Protein AF-A0A4R6Y019-F1 (afdb_monomer)

Sequence (175 aa):
MAVILNNMNISPNSIPMYFALSALFLFLAAVIQRLNQFYSLPQHKTFKHVAIDGLRGFLALGVFFHHSLINYNYIATGVWTTPNSRFYTMLGQLSVGLFFAITAFLFWSKVLDSRDGINWKTLYVSRVRRIMPMYLVSVVIVIVFTLVLAYSENVALFSTVESFVGMCQGNHPKK

Organism: NCBI:txid1527608

Solvent-accessible surface area (backbone atoms only — not comparable to full-atom values): 10160 Å² total; per-residue (Å²): 117,74,70,68,52,66,80,44,92,64,57,94,80,43,69,66,57,56,55,52,52,52,50,49,53,52,48,51,51,53,50,51,45,71,74,35,62,85,75,62,57,82,75,89,62,90,67,92,51,59,70,58,58,52,49,45,55,56,28,49,48,36,37,49,53,33,52,50,51,29,50,50,45,22,74,74,70,69,48,93,52,80,60,92,47,68,65,50,46,49,40,23,55,51,20,52,51,50,41,51,53,52,54,50,49,58,53,50,54,54,55,72,70,37,83,89,59,78,66,60,66,64,57,52,52,57,49,49,69,63,48,48,61,57,49,52,52,52,52,50,51,53,52,52,52,52,50,54,52,22,61,75,68,76,45,57,64,66,59,55,49,50,51,51,50,32,52,75,68,64,52,72,80,81,125

Secondary structure (DSSP, 8-state):
-TTTTTTTT--TT-HHHHHHHHHHHHHHHHHHHHH-GGGGS---S--TTHHHHHHHHHHHHHHHHHHHHHHHHHHHHS-----S-HHHHHHHHHHHHHHHHHHHHHHHHHHHH-TT---HHHHHHHHHHHHHHHHHHHHHHHHHHHHHHHHHTT--HHHHHHHHHHHHTT-----

pLDDT: mean 76.65, std 13.92, range [38.56, 94.88]

Fo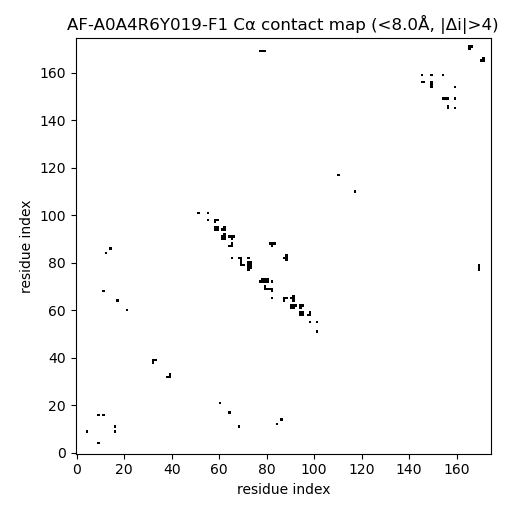ldseek 3Di:
DVVVCVVPVDDLPDPVVLVVVLVVVVVVVVVCCVVDCVNVPDCPDPPVQPVLVVLLVSLVSLLVSQVVVQVVCCVVPVDRDGDPDPVSVCSNVVSVVVNVVSVVVVVVVVQVVCPPDDPPVVVVVVVCVVVVVVVVVVVVVVVVVLVVVCVVVVHDSVVSVVVVVCSVVSNDPDD

Mean predicted aligned error: 11.95 Å

Structure (mmCIF, N/CA/C/O backbone):
data_AF-A0A4R6Y019-F1
#
_entry.id   AF-A0A4R6Y019-F1
#
loop_
_atom_site.group_PDB
_atom_site.id
_atom_site.type_symbol
_atom_site.label_atom_id
_atom_site.label_alt_id
_atom_site.label_comp_id
_atom_site.label_asym_id
_atom_site.label_entity_id
_atom_site.label_seq_id
_atom_site.pdbx_PDB_ins_code
_atom_site.Cartn_x
_atom_site.Cartn_y
_atom_site.Cartn_z
_atom_site.occupancy
_atom_site.B_iso_or_equiv
_atom_site.auth_seq_id
_atom_site.auth_comp_id
_atom_site.auth_asym_id
_atom_site.auth_atom_id
_atom_site.pdbx_PDB_model_num
ATOM 1 N N . MET A 1 1 ? 9.246 1.574 -24.810 1.00 42.94 1 MET A N 1
ATOM 2 C CA . MET A 1 1 ? 9.266 2.117 -23.429 1.00 42.94 1 MET A CA 1
ATOM 3 C C . MET A 1 1 ? 10.655 2.058 -22.779 1.00 42.94 1 MET A C 1
ATOM 5 O O . MET A 1 1 ? 11.007 3.006 -22.096 1.00 42.94 1 MET A O 1
ATOM 9 N N . ALA A 1 2 ? 11.476 1.030 -23.040 1.00 38.56 2 ALA A N 1
ATOM 10 C CA . ALA A 1 2 ? 12.865 0.952 -22.553 1.00 38.56 2 ALA A CA 1
ATOM 11 C C . ALA A 1 2 ? 13.808 2.041 -23.120 1.00 38.56 2 ALA A C 1
ATOM 13 O O . ALA A 1 2 ? 14.692 2.515 -22.420 1.00 38.56 2 ALA A O 1
ATOM 14 N N . VAL A 1 3 ? 13.583 2.497 -24.359 1.00 41.09 3 VAL A N 1
ATOM 15 C CA . VAL A 1 3 ? 14.431 3.512 -25.022 1.00 41.09 3 VAL A CA 1
ATOM 16 C C . VAL A 1 3 ? 14.272 4.915 -24.414 1.00 41.09 3 VAL A C 1
ATOM 18 O O . VAL A 1 3 ? 15.239 5.664 -24.338 1.00 41.09 3 VAL A O 1
ATOM 21 N N . ILE A 1 4 ? 13.085 5.262 -23.900 1.00 43.84 4 ILE A N 1
ATOM 22 C CA . ILE A 1 4 ? 12.834 6.579 -23.279 1.00 43.84 4 ILE A CA 1
ATOM 23 C C . ILE A 1 4 ? 13.545 6.694 -21.918 1.00 43.84 4 ILE A C 1
ATOM 25 O O . ILE A 1 4 ? 13.978 7.778 -21.537 1.00 43.84 4 ILE A O 1
ATOM 29 N N . LEU A 1 5 ? 13.735 5.570 -21.217 1.00 48.62 5 LEU A N 1
ATOM 30 C CA . LEU A 1 5 ? 14.465 5.516 -19.947 1.00 48.62 5 LEU A CA 1
ATOM 31 C C . LEU A 1 5 ? 15.985 5.638 -20.113 1.00 48.62 5 LEU A C 1
ATOM 33 O O . LEU A 1 5 ? 16.665 5.895 -19.132 1.00 48.62 5 LEU A O 1
ATOM 37 N N . ASN A 1 6 ? 16.521 5.463 -21.325 1.00 48.12 6 ASN A N 1
ATOM 38 C CA . ASN A 1 6 ? 17.967 5.460 -21.556 1.00 48.12 6 ASN A CA 1
ATOM 39 C C . ASN A 1 6 ? 18.534 6.868 -21.832 1.00 48.12 6 ASN A C 1
ATOM 41 O O . ASN A 1 6 ? 19.707 7.117 -21.583 1.00 48.12 6 ASN A O 1
ATOM 45 N N . ASN A 1 7 ? 17.700 7.807 -22.302 1.00 44.50 7 ASN A N 1
ATOM 46 C CA . ASN A 1 7 ? 18.112 9.195 -22.576 1.00 44.50 7 ASN A CA 1
ATOM 47 C C . ASN A 1 7 ? 18.013 10.125 -21.356 1.00 44.50 7 ASN A C 1
ATOM 49 O O . ASN A 1 7 ? 18.550 11.229 -21.373 1.00 44.50 7 ASN A O 1
ATOM 53 N N . MET A 1 8 ? 17.349 9.686 -20.288 1.00 47.16 8 MET A N 1
ATOM 54 C CA . MET A 1 8 ? 17.395 10.333 -18.981 1.00 47.16 8 MET A CA 1
ATOM 55 C C . MET A 1 8 ? 18.189 9.389 -18.090 1.00 47.16 8 MET A C 1
ATOM 57 O O . MET A 1 8 ? 17.732 8.279 -17.873 1.00 47.16 8 MET A O 1
ATOM 61 N N . ASN A 1 9 ? 19.360 9.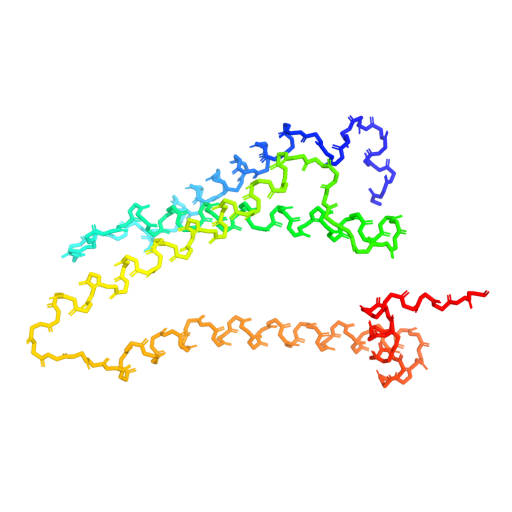788 -17.595 1.00 50.22 9 ASN A N 1
ATOM 62 C CA . ASN A 1 9 ? 20.256 8.992 -16.740 1.00 50.22 9 ASN A CA 1
ATOM 63 C C . ASN A 1 9 ? 19.642 8.663 -15.350 1.00 50.22 9 ASN A C 1
ATOM 65 O O . ASN A 1 9 ? 20.248 8.884 -14.304 1.00 50.22 9 ASN A O 1
ATOM 69 N N . ILE A 1 10 ? 18.391 8.206 -15.315 1.00 53.12 10 ILE A N 1
ATOM 70 C CA . ILE A 1 10 ? 17.616 7.856 -14.136 1.00 53.12 10 ILE A CA 1
ATOM 71 C C . ILE A 1 10 ? 17.849 6.371 -13.929 1.00 53.12 10 ILE A C 1
ATOM 73 O O . ILE A 1 10 ? 17.110 5.524 -14.429 1.00 53.12 10 ILE A O 1
ATOM 77 N N . SER A 1 11 ? 18.906 6.037 -13.190 1.00 58.22 11 SER A N 1
ATOM 78 C CA . SER A 1 11 ? 19.049 4.662 -12.731 1.00 58.22 11 SER A CA 1
ATOM 79 C C . SER A 1 11 ? 17.794 4.301 -11.905 1.00 58.22 11 SER A C 1
ATOM 81 O O . SER A 1 11 ? 17.395 5.084 -11.039 1.00 58.22 11 SER A O 1
ATOM 83 N N . PRO A 1 12 ? 17.144 3.148 -12.112 1.00 58.38 12 PRO A N 1
ATOM 84 C CA . PRO A 1 12 ? 15.982 2.739 -11.311 1.00 58.38 12 PRO A CA 1
ATOM 85 C C . PRO A 1 12 ? 16.304 2.589 -9.810 1.00 58.38 12 PRO A C 1
ATOM 87 O O . PRO A 1 12 ? 15.411 2.545 -8.969 1.00 58.38 12 PRO A O 1
ATOM 90 N N . ASN A 1 13 ? 17.593 2.583 -9.459 1.00 60.62 13 ASN A N 1
ATOM 91 C CA . ASN A 1 13 ? 18.101 2.570 -8.090 1.00 60.62 13 ASN A CA 1
ATOM 92 C C . ASN A 1 13 ? 18.297 3.975 -7.484 1.00 60.62 13 ASN A C 1
ATOM 94 O O . ASN A 1 13 ? 18.713 4.090 -6.330 1.00 60.62 13 ASN A O 1
ATOM 98 N N . SER A 1 14 ? 18.006 5.045 -8.230 1.00 69.38 14 SER A N 1
ATOM 99 C CA . SER A 1 14 ? 18.176 6.426 -7.770 1.00 69.38 14 SER A CA 1
ATOM 100 C C . SER A 1 14 ? 17.195 6.719 -6.635 1.00 69.38 14 SER A C 1
ATOM 102 O O . SER A 1 14 ? 15.986 6.780 -6.852 1.00 69.38 14 SER A O 1
ATOM 104 N N . ILE A 1 15 ? 17.709 6.955 -5.428 1.00 73.19 15 ILE A N 1
ATOM 105 C CA . ILE A 1 15 ? 16.921 7.352 -4.247 1.00 73.19 15 ILE A CA 1
ATOM 106 C C . ILE A 1 15 ? 15.954 8.533 -4.534 1.00 73.19 15 ILE A C 1
ATOM 108 O O . ILE A 1 15 ? 14.820 8.491 -4.053 1.00 73.19 15 ILE A O 1
ATOM 112 N N . PRO A 1 16 ? 16.303 9.548 -5.359 1.00 80.12 16 PRO A N 1
ATOM 113 C CA . PRO A 1 16 ? 15.378 10.633 -5.708 1.00 80.12 16 PRO A CA 1
ATOM 114 C C . PRO A 1 16 ? 14.086 10.187 -6.408 1.00 80.12 16 PRO A C 1
ATOM 116 O O . PRO A 1 16 ? 13.052 10.831 -6.242 1.00 80.12 16 PRO A O 1
ATOM 119 N N . MET A 1 17 ? 14.110 9.079 -7.158 1.00 78.19 17 MET A N 1
ATOM 120 C CA . MET A 1 17 ? 12.935 8.577 -7.881 1.00 78.19 17 MET A CA 1
ATOM 121 C C . MET A 1 17 ? 11.838 8.120 -6.916 1.00 78.19 17 MET A C 1
ATOM 123 O O . MET A 1 17 ? 10.658 8.378 -7.147 1.00 78.19 17 MET A O 1
ATOM 127 N N . TYR A 1 18 ? 12.227 7.513 -5.794 1.00 80.12 18 TYR A N 1
ATOM 128 C CA . TYR A 1 18 ? 11.303 7.149 -4.725 1.00 80.12 18 TYR A CA 1
ATOM 129 C C . TYR A 1 18 ? 10.601 8.381 -4.136 1.00 80.12 18 TYR A C 1
ATOM 131 O O . TYR A 1 18 ? 9.374 8.402 -4.015 1.00 80.12 18 TYR A O 1
ATOM 139 N N . PHE A 1 19 ? 11.359 9.432 -3.808 1.00 84.75 19 PHE A N 1
ATOM 140 C CA . PHE A 1 19 ? 10.794 10.660 -3.244 1.00 84.75 19 PHE A CA 1
ATOM 141 C C . PHE A 1 19 ? 9.878 11.383 -4.238 1.00 84.75 19 PHE A C 1
ATOM 143 O O . PHE A 1 19 ? 8.802 11.834 -3.860 1.00 84.75 19 PHE A O 1
ATOM 150 N N . ALA A 1 20 ? 10.247 11.422 -5.520 1.00 87.00 20 ALA A N 1
ATOM 151 C CA . ALA A 1 20 ? 9.407 12.005 -6.562 1.00 87.00 20 ALA A CA 1
ATOM 152 C C . ALA A 1 20 ? 8.078 11.245 -6.737 1.00 87.00 20 ALA A C 1
ATOM 154 O O . ALA A 1 20 ? 7.012 11.860 -6.759 1.00 87.00 20 ALA A O 1
ATOM 155 N N . LEU A 1 21 ? 8.117 9.909 -6.815 1.00 86.19 21 LEU A N 1
ATOM 156 C CA . LEU A 1 21 ? 6.911 9.094 -6.997 1.00 86.19 21 LEU A CA 1
ATOM 157 C C . LEU A 1 21 ? 6.008 9.111 -5.761 1.00 86.19 21 LEU A C 1
ATOM 159 O O . LEU A 1 21 ? 4.790 9.210 -5.888 1.00 86.19 21 LEU A O 1
ATOM 163 N N . SER A 1 22 ? 6.584 9.056 -4.560 1.00 85.00 22 SER A N 1
ATOM 164 C CA . SER A 1 22 ? 5.815 9.195 -3.318 1.00 85.00 22 SER A CA 1
ATOM 165 C C . SER A 1 22 ? 5.170 10.579 -3.196 1.00 85.00 22 SER A C 1
ATOM 167 O O . SER A 1 22 ? 3.986 10.657 -2.871 1.00 85.00 22 SER A O 1
ATOM 169 N N . ALA A 1 23 ? 5.880 11.660 -3.538 1.00 88.12 23 ALA A N 1
ATOM 170 C CA . ALA A 1 23 ? 5.304 13.003 -3.588 1.00 88.12 23 ALA A CA 1
ATOM 171 C C . ALA A 1 23 ? 4.164 13.103 -4.615 1.00 88.12 23 ALA A C 1
ATOM 173 O O . ALA A 1 23 ? 3.120 13.676 -4.311 1.00 88.12 23 ALA A O 1
ATOM 174 N N . LEU A 1 24 ? 4.320 12.490 -5.794 1.00 89.31 24 LEU A N 1
ATOM 175 C CA . LEU A 1 24 ? 3.272 12.425 -6.814 1.00 89.31 24 LEU A CA 1
ATOM 176 C C . LEU A 1 24 ? 2.024 11.688 -6.305 1.00 89.31 24 LEU A C 1
ATOM 178 O O . LEU A 1 24 ? 0.913 12.188 -6.471 1.00 89.31 24 LEU A O 1
ATOM 182 N N . PHE A 1 25 ? 2.187 10.532 -5.653 1.00 87.81 25 PHE A N 1
ATOM 183 C CA . PHE A 1 25 ? 1.062 9.793 -5.071 1.00 87.81 25 PHE A CA 1
ATOM 184 C C . PHE A 1 25 ? 0.352 10.587 -3.970 1.00 87.81 25 PHE A C 1
ATOM 186 O O . PHE A 1 25 ? -0.877 10.597 -3.925 1.00 87.81 25 PHE A O 1
ATOM 193 N N . LEU A 1 26 ? 1.101 11.286 -3.113 1.00 87.50 26 LEU A N 1
ATOM 194 C CA . LEU A 1 26 ? 0.527 12.148 -2.077 1.00 87.50 26 LEU A CA 1
ATOM 195 C C . LEU A 1 26 ? -0.200 13.356 -2.677 1.00 87.50 26 LEU A C 1
ATOM 197 O O . LEU A 1 26 ? -1.280 13.715 -2.211 1.00 87.50 26 LEU A O 1
ATOM 201 N N . PHE A 1 27 ? 0.349 13.949 -3.737 1.00 87.88 27 PHE A N 1
ATOM 202 C CA . PHE A 1 27 ? -0.296 15.033 -4.468 1.00 87.88 27 PHE A CA 1
ATOM 203 C C . PHE A 1 27 ? -1.604 14.569 -5.118 1.00 87.88 27 PHE A C 1
ATOM 205 O O . PHE A 1 27 ? -2.640 15.197 -4.917 1.00 87.88 27 PHE A O 1
ATOM 212 N N . LEU A 1 28 ? -1.592 13.433 -5.822 1.00 87.62 28 LEU A N 1
ATOM 213 C CA . LEU A 1 28 ? -2.793 12.820 -6.396 1.00 87.62 28 LEU A CA 1
ATOM 214 C C . LEU A 1 28 ? -3.840 12.528 -5.319 1.00 87.62 28 LEU A C 1
ATOM 216 O O . LEU A 1 28 ? -5.007 12.861 -5.504 1.00 87.62 28 LEU A O 1
ATOM 220 N N . ALA A 1 29 ? -3.435 11.968 -4.178 1.00 84.25 29 ALA A N 1
ATOM 221 C CA . ALA A 1 29 ? -4.338 11.724 -3.058 1.00 84.25 29 ALA A CA 1
ATOM 222 C C . ALA A 1 29 ? -4.963 13.027 -2.528 1.00 84.25 29 ALA A C 1
ATOM 224 O O . ALA A 1 29 ? -6.173 13.078 -2.304 1.00 84.25 29 ALA A O 1
ATOM 225 N N . ALA A 1 30 ? -4.171 14.096 -2.390 1.00 84.62 30 ALA A N 1
ATOM 226 C CA . ALA A 1 30 ? -4.658 15.408 -1.972 1.00 84.62 30 ALA A CA 1
ATOM 227 C C . ALA A 1 30 ? -5.622 16.027 -2.999 1.00 84.62 30 ALA A C 1
ATOM 229 O O . ALA A 1 30 ? -6.640 16.607 -2.622 1.00 84.62 30 ALA A O 1
ATOM 230 N N . VAL A 1 31 ? -5.340 15.879 -4.295 1.00 85.06 31 VAL A N 1
ATOM 231 C CA . VAL A 1 31 ? -6.224 16.334 -5.377 1.00 85.06 31 VAL A CA 1
ATOM 232 C C . VAL A 1 31 ? -7.536 15.550 -5.362 1.00 85.06 31 VAL A C 1
ATOM 234 O O . VAL A 1 31 ? -8.598 16.160 -5.344 1.00 85.06 31 VAL A O 1
ATOM 237 N N . ILE A 1 32 ? -7.490 14.217 -5.283 1.00 84.56 32 ILE A N 1
ATOM 238 C CA . ILE A 1 32 ? -8.686 13.360 -5.216 1.00 84.56 32 ILE A CA 1
ATOM 239 C C . ILE A 1 32 ? -9.545 13.719 -4.001 1.00 84.56 32 ILE A C 1
ATOM 241 O O . ILE A 1 32 ? -10.766 13.816 -4.123 1.00 84.56 32 ILE A O 1
ATOM 245 N N . GLN A 1 33 ? -8.923 13.968 -2.846 1.00 80.69 33 GLN A N 1
ATOM 246 C CA . GLN A 1 33 ? -9.639 14.396 -1.647 1.00 80.69 33 GLN A CA 1
ATOM 247 C C . GLN A 1 33 ? -10.350 15.740 -1.852 1.00 80.69 33 GLN A C 1
ATOM 249 O O . GLN A 1 33 ? -11.474 15.906 -1.390 1.00 80.69 33 GLN A O 1
ATOM 254 N N . ARG A 1 34 ? -9.723 16.690 -2.556 1.00 78.00 34 ARG A N 1
ATOM 255 C CA . ARG A 1 34 ? -10.329 17.996 -2.861 1.00 78.00 34 ARG A CA 1
ATOM 256 C C . ARG A 1 34 ? -11.444 17.909 -3.899 1.00 78.00 34 ARG A C 1
ATOM 258 O O . ARG A 1 34 ? -12.402 18.666 -3.811 1.00 78.00 34 ARG A O 1
ATOM 265 N N . LEU A 1 35 ? -11.318 17.010 -4.873 1.00 81.62 35 LEU A N 1
ATOM 266 C CA . LEU A 1 35 ? -12.304 16.835 -5.940 1.00 81.62 35 LEU A CA 1
ATOM 267 C C . LEU A 1 35 ? -13.538 16.052 -5.485 1.00 81.62 35 LEU A C 1
ATOM 269 O O . LEU A 1 35 ? -14.592 16.172 -6.104 1.00 81.62 35 LEU A O 1
ATOM 273 N N . ASN A 1 36 ? -13.424 15.241 -4.430 1.00 71.50 36 ASN A N 1
ATOM 274 C CA . ASN A 1 36 ? -14.478 14.321 -4.035 1.00 71.50 36 ASN A CA 1
ATOM 275 C C . ASN A 1 36 ? -14.913 14.555 -2.580 1.00 71.50 36 ASN A C 1
ATOM 277 O O . ASN A 1 36 ? -14.363 13.989 -1.632 1.00 71.50 36 ASN A O 1
ATOM 281 N N . GLN A 1 37 ? -15.961 15.370 -2.423 1.00 60.12 37 GLN A N 1
ATOM 282 C CA . GLN A 1 37 ? -16.532 15.808 -1.141 1.00 60.12 37 GLN A CA 1
ATOM 283 C C . GLN A 1 37 ? -17.017 14.645 -0.248 1.00 60.12 37 GLN A C 1
ATOM 285 O O . GLN A 1 37 ? -17.201 14.822 0.955 1.00 60.12 37 GLN A O 1
ATOM 290 N N . PHE A 1 38 ? -17.148 13.432 -0.801 1.00 62.97 38 PHE A N 1
ATOM 291 C CA . PHE A 1 38 ? -17.383 12.192 -0.055 1.00 62.97 38 PHE A CA 1
ATOM 292 C C . PHE A 1 38 ? -16.303 11.918 1.012 1.00 62.97 38 PHE A C 1
ATOM 294 O O . PHE A 1 38 ? -16.605 11.375 2.074 1.00 62.97 38 PHE A O 1
ATOM 301 N N . TYR A 1 39 ? -15.056 12.341 0.770 1.00 61.12 39 TYR A N 1
ATOM 302 C CA . TYR A 1 39 ? -13.959 12.250 1.742 1.00 61.12 39 TYR A CA 1
ATOM 303 C C . TYR A 1 39 ? -13.892 13.448 2.707 1.00 61.12 39 TYR A C 1
ATOM 305 O O . TYR A 1 39 ? -13.177 13.376 3.707 1.00 61.12 39 TYR A O 1
ATOM 313 N N . SER A 1 40 ? -14.642 14.522 2.435 1.00 54.31 40 SER A N 1
ATOM 314 C CA . SER A 1 40 ? -14.715 15.756 3.238 1.00 54.31 40 SER A CA 1
ATOM 315 C C . SER A 1 40 ? -15.913 15.803 4.193 1.00 54.31 40 SER A C 1
ATOM 317 O O . SER A 1 40 ? -16.169 16.848 4.791 1.00 54.31 40 SER A O 1
ATOM 319 N N . LEU A 1 41 ? -16.667 14.708 4.350 1.00 54.75 41 LEU A N 1
ATOM 320 C CA . LEU A 1 41 ? -17.808 14.682 5.267 1.00 54.75 41 LEU A CA 1
ATOM 321 C C . LEU A 1 41 ? -17.352 14.996 6.706 1.00 54.75 41 LEU A C 1
ATOM 323 O O . LEU A 1 41 ? -16.357 14.415 7.157 1.00 54.75 41 LEU A O 1
ATOM 327 N N . PRO A 1 42 ? -18.065 15.871 7.448 1.00 49.69 42 PRO A N 1
ATOM 328 C CA . PRO A 1 42 ? -17.725 16.189 8.827 1.00 49.69 42 PRO A CA 1
ATOM 329 C C . PRO A 1 42 ? -17.765 14.897 9.637 1.00 49.69 42 PRO A C 1
ATOM 331 O O . PRO A 1 42 ? -18.819 14.283 9.817 1.00 49.69 42 PRO A O 1
ATOM 334 N N . GLN A 1 43 ? -16.599 14.448 10.093 1.00 54.66 43 GLN A N 1
ATOM 335 C CA . GLN A 1 43 ? -16.466 13.207 10.841 1.00 54.66 43 GLN A CA 1
ATOM 336 C C . GLN A 1 43 ? -16.945 13.407 12.279 1.00 54.66 43 GLN A C 1
ATOM 338 O O . GLN A 1 43 ? -16.167 13.413 13.225 1.00 54.66 43 GLN A O 1
ATOM 343 N N . HIS A 1 44 ? -18.258 13.542 12.461 1.00 46.34 44 HIS A N 1
ATOM 344 C CA . HIS A 1 44 ? -18.892 13.690 13.771 1.00 46.34 44 HIS A CA 1
ATOM 345 C C . HIS A 1 44 ? -19.049 12.352 14.528 1.00 46.34 44 HIS A C 1
ATOM 347 O O . HIS A 1 44 ? -19.888 12.200 15.415 1.00 46.34 44 HIS A O 1
ATOM 353 N N . LYS A 1 45 ? -18.222 11.360 14.184 1.00 48.75 45 LYS A N 1
ATOM 354 C CA . LYS A 1 45 ? -18.085 10.081 14.881 1.00 48.75 45 LYS A CA 1
ATOM 355 C C . LYS A 1 45 ? -16.608 9.888 15.184 1.00 48.75 45 LYS A C 1
ATOM 357 O O . LYS A 1 45 ? -15.865 9.557 14.281 1.00 48.75 45 LYS A O 1
ATOM 362 N N . THR A 1 46 ? -16.203 10.162 16.420 1.00 51.94 46 THR A N 1
ATOM 363 C CA . THR A 1 46 ? -15.059 9.592 17.164 1.00 51.94 46 THR A CA 1
ATOM 364 C C . THR A 1 46 ? -14.114 8.621 16.414 1.00 51.94 46 THR A C 1
ATOM 366 O O . THR A 1 46 ? -13.915 7.481 16.831 1.00 51.94 46 THR A O 1
ATOM 369 N N . PHE A 1 47 ? -13.452 9.045 15.333 1.00 55.00 47 PHE A N 1
ATOM 370 C CA . PHE A 1 47 ? -12.378 8.272 14.710 1.00 55.00 47 PHE A CA 1
ATOM 371 C C . PHE A 1 47 ? -11.086 8.566 15.466 1.00 55.00 47 PHE A C 1
ATOM 373 O O . PHE A 1 47 ? -10.300 9.433 15.099 1.00 55.00 47 PHE A O 1
ATOM 380 N N . LYS A 1 48 ? -10.869 7.832 16.558 1.00 62.72 48 LYS A N 1
ATOM 381 C CA . LYS A 1 48 ? -9.734 8.022 17.476 1.00 62.72 48 LYS A CA 1
ATOM 382 C C . LYS A 1 48 ? -8.351 7.874 16.800 1.00 62.72 48 LYS A C 1
ATOM 384 O O . LYS A 1 48 ? -7.352 8.249 17.403 1.00 62.72 48 LYS A O 1
ATOM 389 N N . HIS A 1 49 ? -8.277 7.364 15.558 1.00 73.69 49 HIS A N 1
ATOM 390 C CA . HIS A 1 49 ? -7.027 6.951 14.897 1.00 73.69 49 HIS A CA 1
ATOM 391 C C . HIS A 1 49 ? -6.919 7.270 13.382 1.00 73.69 49 HIS A C 1
ATOM 393 O O . HIS A 1 49 ? -6.231 6.550 12.662 1.00 73.69 49 HIS A O 1
ATOM 399 N N . VAL A 1 50 ? -7.529 8.354 12.873 1.00 78.44 50 VAL A N 1
ATOM 400 C CA . VAL A 1 50 ? -7.463 8.710 11.427 1.00 78.44 50 VAL A CA 1
ATOM 401 C C . VAL A 1 50 ? -6.025 8.859 10.910 1.00 78.44 50 VAL A C 1
ATOM 403 O O . VAL A 1 50 ? -5.688 8.340 9.847 1.00 78.44 50 VAL A O 1
ATOM 406 N N . ALA A 1 51 ? -5.152 9.526 11.670 1.00 82.88 51 ALA A N 1
ATOM 407 C CA . ALA A 1 51 ? -3.751 9.714 11.282 1.00 82.88 51 ALA A CA 1
ATOM 408 C C . ALA A 1 51 ? -2.993 8.379 11.156 1.00 82.88 51 ALA A C 1
ATOM 410 O O . ALA A 1 51 ? -2.166 8.206 10.264 1.00 82.88 51 ALA A O 1
ATOM 411 N N . ILE A 1 52 ? -3.321 7.412 12.017 1.00 84.88 52 ILE A N 1
ATOM 412 C CA . ILE A 1 52 ? -2.726 6.072 12.011 1.00 84.88 52 ILE A CA 1
ATOM 413 C C . ILE A 1 52 ? -3.199 5.281 10.783 1.00 84.88 52 ILE A C 1
ATOM 415 O O . ILE A 1 52 ? -2.406 4.573 10.162 1.00 84.88 52 ILE A O 1
ATOM 419 N N . ASP A 1 53 ? -4.463 5.435 10.381 1.00 82.19 53 ASP A N 1
ATOM 420 C CA . ASP A 1 53 ? -4.968 4.839 9.142 1.00 82.19 53 ASP A CA 1
ATOM 421 C C . ASP A 1 53 ? -4.297 5.441 7.892 1.00 82.19 53 ASP A C 1
ATOM 423 O O . ASP A 1 53 ? -3.964 4.700 6.965 1.00 82.19 53 ASP A O 1
ATOM 427 N N . GLY A 1 54 ? -4.007 6.749 7.885 1.00 85.00 54 GLY A N 1
ATOM 428 C CA . GLY A 1 54 ? -3.218 7.397 6.827 1.00 85.00 54 GLY A CA 1
ATOM 429 C C . GLY A 1 54 ? -1.771 6.893 6.767 1.00 85.00 54 GLY A C 1
ATOM 430 O O . GLY A 1 54 ? -1.258 6.588 5.688 1.00 85.00 54 GLY A O 1
ATOM 431 N N . LEU A 1 55 ? -1.139 6.709 7.931 1.00 89.12 55 LEU A N 1
ATOM 432 C CA . LEU A 1 55 ? 0.212 6.154 8.032 1.00 89.12 55 LEU A CA 1
ATOM 433 C C . LEU A 1 55 ? 0.297 4.741 7.441 1.00 89.12 55 LEU A C 1
ATOM 435 O O . LEU A 1 55 ? 1.259 4.428 6.746 1.00 89.12 55 LEU A O 1
ATOM 439 N N . ARG A 1 56 ? -0.724 3.895 7.631 1.00 87.19 56 ARG A N 1
ATOM 440 C CA . ARG A 1 56 ? -0.775 2.564 6.995 1.00 87.19 56 ARG A CA 1
ATOM 441 C C . ARG A 1 56 ? -0.761 2.649 5.470 1.00 87.19 56 ARG A C 1
ATOM 443 O O . ARG A 1 56 ? -0.104 1.830 4.832 1.00 87.19 56 ARG A O 1
ATOM 450 N N . GLY A 1 57 ? -1.459 3.632 4.898 1.00 87.44 57 GLY A N 1
ATOM 451 C CA . GLY A 1 57 ? -1.434 3.901 3.459 1.00 87.44 57 GLY A CA 1
ATOM 452 C C . GLY A 1 57 ? -0.047 4.323 2.972 1.00 87.44 57 GLY A C 1
ATOM 453 O O . GLY A 1 57 ? 0.434 3.808 1.967 1.00 87.44 57 GLY A O 1
ATOM 454 N N . PHE A 1 58 ? 0.637 5.188 3.724 1.00 89.44 58 PHE A N 1
ATOM 455 C CA . PHE A 1 58 ? 2.010 5.590 3.410 1.00 89.44 58 PHE A CA 1
ATOM 456 C C . PHE A 1 58 ? 2.997 4.413 3.482 1.00 89.44 58 PHE A C 1
ATOM 458 O O . PHE A 1 58 ? 3.796 4.220 2.568 1.00 89.44 58 PHE A O 1
ATOM 465 N N . LEU A 1 59 ? 2.903 3.569 4.515 1.00 91.44 59 LEU A N 1
ATOM 466 C CA . LEU A 1 59 ? 3.736 2.366 4.639 1.00 91.44 59 LEU A CA 1
ATOM 467 C C . LEU A 1 59 ? 3.485 1.375 3.491 1.00 91.44 59 LEU A C 1
ATOM 469 O O . LEU A 1 59 ? 4.426 0.756 2.998 1.00 91.44 59 LEU A O 1
ATOM 473 N N . ALA A 1 60 ? 2.244 1.261 3.005 1.00 90.19 60 ALA A N 1
ATOM 474 C CA . ALA A 1 60 ? 1.927 0.419 1.853 1.00 90.19 60 ALA A CA 1
ATOM 475 C C . ALA A 1 60 ? 2.657 0.864 0.570 1.00 90.19 60 ALA A C 1
ATOM 477 O O . ALA A 1 60 ? 3.056 0.008 -0.221 1.00 90.19 60 ALA A O 1
ATOM 478 N N . LEU A 1 61 ? 2.910 2.168 0.384 1.00 89.56 61 LEU A N 1
ATOM 479 C CA . LEU A 1 61 ? 3.741 2.656 -0.724 1.00 89.56 61 LEU A CA 1
ATOM 480 C C . LEU A 1 61 ? 5.177 2.130 -0.613 1.00 89.56 61 LEU A C 1
ATOM 482 O O . LEU A 1 61 ? 5.731 1.666 -1.606 1.00 89.56 61 LEU A O 1
ATOM 486 N N . GLY A 1 62 ? 5.769 2.131 0.585 1.00 87.88 62 GLY A N 1
ATOM 487 C CA . GLY A 1 62 ? 7.116 1.591 0.812 1.00 87.88 62 GLY A CA 1
ATOM 488 C C . GLY A 1 62 ? 7.240 0.112 0.423 1.00 87.88 62 GLY A C 1
ATOM 489 O O . GLY A 1 62 ? 8.195 -0.277 -0.253 1.00 87.88 62 GLY A O 1
ATOM 490 N N . VAL A 1 63 ? 6.231 -0.695 0.764 1.00 89.56 63 VAL A N 1
ATOM 491 C CA . VAL A 1 63 ? 6.136 -2.110 0.357 1.00 89.56 63 VAL A CA 1
ATOM 492 C C . VAL A 1 63 ? 5.987 -2.245 -1.160 1.00 89.56 63 VAL A C 1
ATOM 494 O O . VAL A 1 63 ? 6.682 -3.049 -1.784 1.00 89.56 63 VAL A O 1
ATOM 497 N N . PHE A 1 64 ? 5.127 -1.424 -1.768 1.00 89.62 64 PHE A N 1
ATOM 498 C CA . PHE A 1 64 ? 4.926 -1.401 -3.215 1.00 89.62 64 PHE A CA 1
ATOM 499 C C . PHE A 1 64 ? 6.221 -1.084 -3.972 1.00 89.62 64 PHE A C 1
ATOM 501 O O . PHE A 1 64 ? 6.564 -1.806 -4.907 1.00 89.62 64 PHE A O 1
ATOM 508 N N . PHE A 1 65 ? 6.976 -0.061 -3.562 1.00 87.50 65 PHE A N 1
ATOM 509 C CA . PHE A 1 65 ? 8.246 0.285 -4.207 1.00 87.50 65 PHE A CA 1
ATOM 510 C C . PHE A 1 65 ? 9.292 -0.823 -4.060 1.00 87.50 65 PHE A C 1
ATOM 512 O O . PHE A 1 65 ? 9.978 -1.139 -5.031 1.00 87.50 65 PHE A O 1
ATOM 519 N N . HIS A 1 66 ? 9.380 -1.451 -2.884 1.00 88.12 66 HIS A N 1
ATOM 520 C CA . HIS A 1 66 ? 10.289 -2.573 -2.656 1.00 88.12 66 HIS A CA 1
ATOM 521 C C . HIS A 1 66 ? 10.010 -3.741 -3.617 1.00 88.12 66 HIS A C 1
ATOM 523 O O . HIS A 1 66 ? 10.917 -4.197 -4.314 1.00 88.12 66 HIS A O 1
ATOM 529 N N . HIS A 1 67 ? 8.751 -4.181 -3.723 1.00 87.94 67 HIS A N 1
ATOM 530 C CA . HIS A 1 67 ? 8.372 -5.254 -4.648 1.00 87.94 67 HIS A CA 1
ATOM 531 C C . HIS A 1 67 ? 8.457 -4.839 -6.119 1.00 87.94 67 HIS A C 1
ATOM 533 O O . HIS A 1 67 ? 8.833 -5.656 -6.956 1.00 87.94 67 HIS A O 1
ATOM 539 N N . SER A 1 68 ? 8.172 -3.576 -6.441 1.00 86.50 68 SER A N 1
ATOM 540 C CA . SER A 1 68 ? 8.313 -3.054 -7.805 1.00 86.50 68 SER A CA 1
ATOM 541 C C . SER A 1 68 ? 9.764 -3.115 -8.278 1.00 86.50 68 SER A C 1
ATOM 543 O O . SER A 1 68 ? 10.018 -3.497 -9.417 1.00 86.50 68 SER A O 1
ATOM 545 N N . LEU A 1 69 ? 10.721 -2.800 -7.400 1.00 84.88 69 LEU A N 1
ATOM 546 C CA . LEU A 1 69 ? 12.143 -2.881 -7.722 1.00 84.88 69 LEU A CA 1
ATOM 547 C C . LEU A 1 69 ? 12.623 -4.329 -7.870 1.00 84.88 69 LEU A C 1
ATOM 549 O O . LEU A 1 69 ? 13.392 -4.620 -8.783 1.00 84.88 69 LEU A O 1
ATOM 553 N N . ILE A 1 70 ? 12.154 -5.244 -7.013 1.00 83.81 70 ILE A N 1
ATOM 554 C CA . ILE A 1 70 ? 12.427 -6.683 -7.168 1.00 83.81 70 ILE A CA 1
ATOM 555 C C . ILE A 1 70 ? 11.901 -7.174 -8.516 1.00 83.81 70 ILE A C 1
ATOM 557 O O . ILE A 1 70 ? 12.641 -7.813 -9.255 1.00 83.81 70 ILE A O 1
ATOM 561 N N . ASN A 1 71 ? 10.662 -6.825 -8.868 1.00 83.94 71 ASN A N 1
ATOM 562 C CA . ASN A 1 71 ? 10.062 -7.239 -10.131 1.00 83.94 71 ASN A CA 1
ATOM 563 C C . ASN A 1 71 ? 10.793 -6.641 -11.342 1.00 83.94 71 ASN A C 1
ATOM 565 O O . ASN A 1 71 ? 11.056 -7.341 -12.313 1.00 83.94 71 ASN A O 1
ATOM 569 N N . TYR A 1 72 ? 11.181 -5.365 -11.277 1.00 82.75 72 TYR A N 1
ATOM 570 C CA . TYR A 1 72 ? 11.996 -4.741 -12.319 1.00 82.75 72 TYR A CA 1
ATOM 571 C C . TYR A 1 72 ? 13.327 -5.478 -12.511 1.00 82.75 72 TYR A C 1
ATOM 573 O O . TYR A 1 72 ? 13.680 -5.824 -13.637 1.00 82.75 72 TYR A O 1
ATOM 581 N N . ASN A 1 73 ? 14.042 -5.760 -11.417 1.00 79.81 73 ASN A N 1
ATOM 582 C CA . ASN A 1 73 ? 15.303 -6.496 -11.474 1.00 79.81 73 ASN A CA 1
ATOM 583 C C . ASN A 1 73 ? 15.093 -7.913 -12.009 1.00 79.81 73 ASN A C 1
ATOM 585 O O . ASN A 1 73 ? 15.871 -8.349 -12.845 1.00 79.81 73 ASN A O 1
ATOM 589 N N . TYR A 1 74 ? 14.023 -8.593 -11.598 1.00 78.88 74 TYR A N 1
ATOM 590 C CA . TYR A 1 74 ? 13.675 -9.923 -12.087 1.00 78.88 74 TYR A CA 1
ATOM 591 C C . TYR A 1 74 ? 13.420 -9.936 -13.598 1.00 78.88 74 TYR A C 1
ATOM 593 O O . TYR A 1 74 ? 13.947 -10.793 -14.296 1.00 78.88 74 TYR A O 1
ATOM 601 N N . ILE A 1 75 ? 12.685 -8.957 -14.128 1.00 79.31 75 ILE A N 1
ATOM 602 C CA . ILE A 1 75 ? 12.451 -8.837 -15.575 1.00 79.31 75 ILE A CA 1
ATOM 603 C C . ILE A 1 75 ? 13.756 -8.503 -16.319 1.00 79.31 75 ILE A C 1
ATOM 605 O O . ILE A 1 75 ? 13.966 -8.977 -17.431 1.00 79.31 75 ILE A O 1
ATOM 609 N N . ALA A 1 76 ? 14.638 -7.695 -15.721 1.00 79.94 76 ALA A N 1
ATOM 610 C CA . ALA A 1 76 ? 15.885 -7.265 -16.352 1.00 79.94 76 ALA A CA 1
ATOM 611 C C . ALA A 1 76 ? 16.993 -8.334 -16.337 1.00 79.94 76 ALA A C 1
ATOM 613 O O . ALA A 1 76 ? 17.748 -8.441 -17.300 1.00 79.94 76 ALA A O 1
ATOM 614 N N . THR A 1 77 ? 17.122 -9.099 -15.250 1.00 78.56 77 THR A N 1
ATOM 615 C CA . THR A 1 77 ? 18.224 -10.058 -15.041 1.00 78.56 77 THR A CA 1
ATOM 616 C C . THR A 1 77 ? 17.777 -11.514 -15.099 1.00 78.56 77 THR A C 1
ATOM 618 O O . THR A 1 77 ? 18.617 -12.403 -15.209 1.00 78.56 77 THR A O 1
ATOM 621 N N . GLY A 1 78 ? 16.474 -11.781 -14.998 1.00 77.38 78 GLY A N 1
ATOM 622 C CA . GLY A 1 78 ? 15.921 -13.127 -14.883 1.00 77.38 78 GLY A CA 1
ATOM 623 C C . GLY A 1 78 ? 16.133 -13.781 -13.514 1.00 77.38 78 GLY A C 1
ATOM 624 O O . GLY A 1 78 ? 15.777 -14.949 -13.357 1.00 77.38 78 GLY A O 1
ATOM 625 N N . VAL A 1 79 ? 16.710 -13.076 -12.531 1.00 75.56 79 VAL A N 1
ATOM 626 C CA . VAL A 1 79 ? 17.009 -13.625 -11.200 1.00 75.56 79 VAL A CA 1
ATOM 627 C C . VAL A 1 79 ? 16.169 -12.924 -10.140 1.00 75.56 79 VAL A C 1
ATOM 629 O O . VAL A 1 79 ? 16.173 -11.699 -10.019 1.00 75.56 79 VAL A O 1
ATOM 632 N N . TRP A 1 80 ? 15.447 -13.713 -9.343 1.00 76.06 80 TRP A N 1
ATOM 633 C CA . TRP A 1 80 ? 14.673 -13.197 -8.220 1.00 76.06 80 TRP A CA 1
ATOM 634 C C . TRP A 1 80 ? 15.591 -12.981 -7.016 1.00 76.06 80 TRP A C 1
ATOM 636 O O . TRP A 1 80 ? 15.831 -13.889 -6.221 1.00 76.06 80 TRP A O 1
ATOM 646 N N . THR A 1 81 ? 16.129 -11.771 -6.887 1.00 76.75 81 THR A N 1
ATOM 647 C CA . THR A 1 81 ? 16.990 -11.394 -5.761 1.00 76.75 81 THR A CA 1
ATOM 648 C C . THR A 1 81 ? 16.495 -10.131 -5.080 1.00 76.75 81 THR A C 1
ATOM 650 O O . THR A 1 81 ? 15.829 -9.281 -5.675 1.00 76.75 81 THR A O 1
ATOM 653 N N . THR A 1 82 ? 16.866 -9.972 -3.812 1.00 73.69 82 THR A N 1
ATOM 654 C CA . THR A 1 82 ? 16.667 -8.708 -3.104 1.00 73.69 82 THR A CA 1
ATOM 655 C C . THR A 1 82 ? 17.413 -7.573 -3.807 1.00 73.69 82 THR A C 1
ATOM 657 O O . THR A 1 82 ? 18.479 -7.812 -4.383 1.00 73.69 82 THR A O 1
ATOM 660 N N . PRO A 1 83 ? 16.906 -6.330 -3.749 1.00 72.38 83 PRO A N 1
ATOM 661 C CA . PRO A 1 83 ? 17.594 -5.198 -4.347 1.00 72.38 83 PRO A CA 1
ATOM 662 C C . PRO A 1 83 ? 18.983 -5.007 -3.728 1.00 72.38 83 PRO A C 1
ATOM 664 O O . PRO A 1 83 ? 19.124 -5.007 -2.506 1.00 72.38 83 PRO A O 1
ATOM 667 N N . ASN A 1 84 ? 19.999 -4.752 -4.557 1.00 70.19 84 ASN A N 1
ATOM 668 C CA . ASN A 1 84 ? 21.372 -4.511 -4.087 1.00 70.19 84 ASN A CA 1
ATOM 669 C C . ASN A 1 84 ? 21.510 -3.242 -3.222 1.00 70.19 84 ASN A C 1
ATOM 671 O O . ASN A 1 84 ? 22.529 -3.048 -2.559 1.00 70.19 84 ASN A O 1
ATOM 675 N N . SER A 1 85 ? 20.499 -2.363 -3.204 1.00 78.69 85 SER A N 1
ATOM 676 C CA . SER A 1 85 ? 20.513 -1.168 -2.363 1.00 78.69 85 SER A CA 1
ATOM 677 C C . SER A 1 85 ? 20.001 -1.469 -0.947 1.00 78.69 85 SER A C 1
ATOM 679 O O . SER A 1 85 ? 18.906 -2.004 -0.735 1.00 78.69 85 SER A O 1
ATOM 681 N N . ARG A 1 86 ? 20.790 -1.065 0.057 1.00 82.75 86 ARG A N 1
ATOM 682 C CA . ARG A 1 86 ? 20.398 -1.167 1.474 1.00 82.75 86 ARG A CA 1
ATOM 683 C C . ARG A 1 86 ? 19.156 -0.332 1.781 1.00 82.75 86 ARG A C 1
ATOM 685 O O . ARG A 1 86 ? 18.322 -0.764 2.567 1.00 82.75 86 ARG A O 1
ATOM 692 N N . PHE A 1 87 ? 19.014 0.822 1.126 1.00 83.56 87 PHE A N 1
ATOM 693 C CA . PHE A 1 87 ? 17.869 1.715 1.299 1.00 83.56 87 PHE A CA 1
ATOM 694 C C . PHE A 1 87 ? 16.551 1.022 0.947 1.00 83.56 87 PHE A C 1
ATOM 696 O O . PHE A 1 87 ? 15.657 0.977 1.782 1.00 83.56 87 PHE A O 1
ATOM 703 N N . TYR A 1 88 ? 16.437 0.428 -0.247 1.00 81.62 88 TYR A N 1
ATOM 704 C CA . TYR A 1 88 ? 15.191 -0.214 -0.673 1.00 81.62 88 TYR A CA 1
ATOM 705 C C . TYR A 1 88 ? 14.898 -1.490 0.116 1.00 81.62 88 TYR A C 1
ATOM 707 O O . TYR A 1 88 ? 13.733 -1.795 0.365 1.00 81.62 88 TYR A O 1
ATOM 715 N N . THR A 1 89 ? 15.933 -2.208 0.554 1.00 85.25 89 THR A N 1
ATOM 716 C CA . THR A 1 89 ? 15.773 -3.378 1.427 1.00 85.25 89 THR A CA 1
ATOM 717 C C . THR A 1 89 ? 15.256 -2.986 2.812 1.00 85.25 89 THR A C 1
ATOM 719 O O . THR A 1 89 ? 14.248 -3.533 3.260 1.00 85.25 89 THR A O 1
ATOM 722 N N . MET A 1 90 ? 15.867 -1.987 3.461 1.00 87.69 90 MET A N 1
ATOM 723 C CA . MET A 1 90 ? 15.383 -1.471 4.746 1.00 87.69 90 MET A CA 1
ATOM 724 C C . MET A 1 90 ? 14.001 -0.838 4.622 1.00 87.69 90 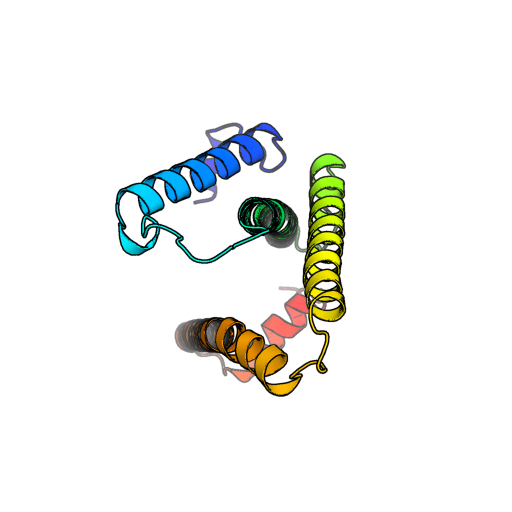MET A C 1
ATOM 726 O O . MET A 1 90 ? 13.166 -1.047 5.493 1.00 87.69 90 MET A O 1
ATOM 730 N N . LEU A 1 91 ? 13.733 -0.102 3.541 1.00 89.12 91 LEU A N 1
ATOM 731 C CA . LEU A 1 91 ? 12.433 0.512 3.293 1.00 89.12 91 LEU A CA 1
ATOM 732 C C . LEU A 1 91 ? 11.325 -0.544 3.254 1.00 89.12 91 LEU A C 1
ATOM 734 O O . LEU A 1 91 ? 10.307 -0.370 3.921 1.00 89.12 91 LEU A O 1
ATOM 738 N N . GLY A 1 92 ? 11.531 -1.644 2.524 1.00 88.06 92 GLY A N 1
ATOM 739 C CA . GLY A 1 92 ? 10.581 -2.754 2.471 1.00 88.06 92 GLY A CA 1
ATOM 740 C C . GLY A 1 92 ? 10.363 -3.385 3.845 1.00 88.06 92 GLY A C 1
ATOM 741 O O . GLY A 1 92 ? 9.234 -3.433 4.331 1.00 88.06 92 GLY A O 1
ATOM 742 N N . GLN A 1 93 ? 11.445 -3.803 4.508 1.00 90.88 93 GLN A N 1
ATOM 743 C CA . GLN A 1 93 ? 11.381 -4.476 5.811 1.00 90.88 93 GLN A CA 1
ATOM 744 C C . GLN A 1 93 ? 10.749 -3.598 6.902 1.00 90.88 93 GLN A C 1
ATOM 746 O O . GLN A 1 93 ? 9.843 -4.045 7.607 1.00 90.88 93 GLN A O 1
ATOM 751 N N . LEU A 1 94 ? 11.181 -2.338 7.011 1.00 93.56 94 LEU A N 1
ATOM 752 C CA . LEU A 1 94 ? 10.655 -1.372 7.975 1.00 93.56 94 LEU A CA 1
ATOM 753 C C . LEU A 1 94 ? 9.172 -1.098 7.718 1.00 93.56 94 LEU A C 1
ATOM 755 O O . LEU A 1 94 ? 8.376 -1.088 8.656 1.00 93.56 94 LEU A O 1
ATOM 759 N N . SER A 1 95 ? 8.791 -0.911 6.450 1.00 93.00 95 SER A N 1
ATOM 760 C CA . SER A 1 95 ? 7.404 -0.613 6.089 1.00 93.00 95 SER A CA 1
ATOM 761 C C . SER A 1 95 ? 6.467 -1.756 6.462 1.00 93.00 95 SER A C 1
ATOM 763 O O . SER A 1 95 ? 5.433 -1.516 7.085 1.00 93.00 95 SER A O 1
ATOM 765 N N . VAL A 1 96 ? 6.844 -3.001 6.148 1.00 93.25 96 VAL A N 1
ATOM 766 C CA . VAL A 1 96 ? 6.067 -4.194 6.518 1.00 93.25 96 VAL A CA 1
ATOM 767 C C . VAL A 1 96 ? 5.986 -4.348 8.040 1.00 93.25 96 VAL A C 1
ATOM 769 O O . VAL A 1 96 ? 4.897 -4.553 8.578 1.00 93.25 96 VAL A O 1
ATOM 772 N N . GLY A 1 97 ? 7.113 -4.202 8.746 1.00 94.88 97 GLY A N 1
ATOM 773 C CA . GLY A 1 97 ? 7.165 -4.327 10.204 1.00 94.88 97 GLY A CA 1
ATOM 774 C C . GLY A 1 97 ? 6.267 -3.314 10.916 1.00 94.88 97 GLY A C 1
ATOM 775 O O . GLY A 1 97 ? 5.441 -3.688 11.751 1.00 94.88 97 GLY A O 1
ATOM 776 N N . LEU A 1 98 ? 6.358 -2.036 10.536 1.00 93.25 98 LEU A N 1
ATOM 777 C CA . LEU A 1 98 ? 5.516 -0.978 11.097 1.00 93.25 98 LEU A CA 1
ATOM 778 C C . LEU A 1 98 ? 4.045 -1.144 10.714 1.00 93.25 98 LEU A C 1
ATOM 780 O O . LEU A 1 98 ? 3.170 -0.900 11.545 1.00 93.25 98 LEU A O 1
ATOM 784 N N . PHE A 1 99 ? 3.751 -1.590 9.489 1.00 93.12 99 PHE A N 1
ATOM 785 C CA . PHE A 1 99 ? 2.378 -1.846 9.061 1.00 93.12 99 PHE A CA 1
ATOM 786 C C . PHE A 1 99 ? 1.721 -2.883 9.974 1.00 93.12 99 PHE A C 1
ATOM 788 O O . PHE A 1 99 ? 0.630 -2.643 10.497 1.00 93.12 99 PHE A O 1
ATOM 795 N N . PHE A 1 100 ? 2.406 -4.001 10.229 1.00 92.12 100 PHE A N 1
ATOM 796 C CA . PHE A 1 100 ? 1.893 -5.032 11.124 1.00 92.12 100 PHE A CA 1
ATOM 797 C C . PHE A 1 100 ? 1.788 -4.549 12.571 1.00 92.12 100 PHE A C 1
ATOM 799 O O . PHE A 1 100 ? 0.735 -4.744 13.181 1.00 92.12 100 PHE A O 1
ATOM 806 N N . ALA A 1 101 ? 2.795 -3.841 13.089 1.00 94.19 101 ALA A N 1
ATOM 807 C CA . ALA A 1 101 ? 2.761 -3.274 14.438 1.00 94.19 101 ALA A CA 1
ATOM 808 C C . ALA A 1 101 ? 1.550 -2.346 14.650 1.00 94.19 101 ALA A C 1
ATOM 810 O O . ALA A 1 101 ? 0.809 -2.487 15.624 1.00 94.19 101 ALA A O 1
ATOM 811 N N . ILE A 1 102 ? 1.279 -1.452 13.694 1.00 91.50 102 ILE A N 1
ATOM 812 C CA . ILE A 1 102 ? 0.126 -0.548 13.740 1.00 91.50 102 ILE A CA 1
ATOM 813 C C . ILE A 1 102 ? -1.197 -1.320 13.657 1.00 91.50 102 ILE A C 1
ATOM 815 O O . ILE A 1 102 ? -2.147 -1.018 14.383 1.00 91.50 102 ILE A O 1
ATOM 819 N N . THR A 1 103 ? -1.294 -2.321 12.777 1.00 88.25 103 THR A N 1
ATOM 820 C CA . THR A 1 103 ? -2.521 -3.126 12.679 1.00 88.25 103 THR A CA 1
ATOM 821 C C . THR A 1 103 ? -2.800 -3.919 13.952 1.00 88.25 103 THR A C 1
ATOM 823 O O . THR A 1 103 ? -3.963 -4.025 14.348 1.00 88.25 103 THR A O 1
ATOM 826 N N . ALA A 1 104 ? -1.753 -4.432 14.604 1.00 88.38 104 ALA A N 1
ATOM 827 C CA . ALA A 1 104 ? -1.851 -5.114 15.884 1.00 88.38 104 ALA A CA 1
ATOM 828 C C . ALA A 1 104 ? -2.327 -4.151 16.976 1.00 88.38 104 ALA A C 1
ATOM 830 O O . ALA A 1 104 ? -3.274 -4.480 17.685 1.00 88.38 104 ALA A O 1
ATOM 831 N N . PHE A 1 105 ? -1.761 -2.939 17.040 1.00 89.19 105 PHE A N 1
ATOM 832 C CA . PHE A 1 105 ? -2.208 -1.886 17.954 1.00 89.19 105 PHE A CA 1
ATOM 833 C C . PHE A 1 105 ? -3.705 -1.593 17.795 1.00 89.19 105 PHE A C 1
ATOM 835 O O . PHE A 1 105 ? -4.451 -1.700 18.761 1.00 89.19 105 PHE A O 1
ATOM 842 N N . LEU A 1 106 ? -4.180 -1.323 16.574 1.00 84.62 106 LEU A N 1
ATOM 843 C CA . LEU A 1 106 ? -5.592 -0.995 16.339 1.00 84.62 106 LEU A CA 1
ATOM 844 C C . LEU A 1 106 ? -6.535 -2.156 16.699 1.00 84.62 106 LEU A C 1
ATOM 846 O O . LEU A 1 106 ? -7.640 -1.941 17.202 1.00 84.62 106 LEU A O 1
ATOM 850 N N . PHE A 1 107 ? -6.113 -3.393 16.428 1.00 83.69 107 PHE A N 1
ATOM 851 C CA . PHE A 1 107 ? -6.879 -4.577 16.800 1.00 83.69 107 PHE A CA 1
ATOM 852 C C . PHE A 1 107 ? -6.942 -4.749 18.321 1.00 83.69 107 PHE A C 1
ATOM 854 O O . PHE A 1 107 ? -8.026 -4.961 18.863 1.00 83.69 107 PHE A O 1
ATOM 861 N N . TRP A 1 108 ? -5.806 -4.599 19.000 1.00 86.12 108 TRP A N 1
ATOM 862 C CA . TRP A 1 108 ? -5.701 -4.722 20.449 1.00 86.12 108 TRP A CA 1
ATOM 863 C C . TRP A 1 108 ? -6.467 -3.616 21.184 1.00 86.12 108 TRP A C 1
ATOM 865 O O . TRP A 1 108 ? -7.207 -3.903 22.119 1.00 86.12 108 TRP A O 1
ATOM 875 N N . SER A 1 109 ? -6.398 -2.366 20.720 1.00 83.06 109 SER A N 1
ATOM 876 C CA . SER A 1 109 ? -7.202 -1.266 21.272 1.00 83.06 109 SER A CA 1
ATOM 877 C C . SER A 1 109 ? -8.699 -1.556 21.177 1.00 83.06 109 SER A C 1
ATOM 879 O O . SER A 1 109 ? -9.433 -1.356 22.138 1.00 83.06 109 SER A O 1
ATOM 881 N N . LYS A 1 110 ? -9.157 -2.113 20.049 1.00 80.12 110 LYS A N 1
ATOM 882 C CA . LYS A 1 110 ? -10.566 -2.484 19.876 1.00 80.12 110 LYS A CA 1
ATOM 883 C C . LYS A 1 110 ? -10.996 -3.630 20.798 1.00 80.12 110 LYS A C 1
ATOM 885 O O . LYS A 1 110 ? -12.143 -3.650 21.237 1.00 80.12 110 LYS A O 1
ATOM 890 N N . VAL A 1 111 ? -10.098 -4.574 21.077 1.00 82.75 111 VAL A N 1
ATOM 891 C CA . VAL A 1 111 ? -10.311 -5.659 22.050 1.00 82.75 111 VAL A CA 1
ATOM 892 C C . VAL A 1 111 ? -10.490 -5.082 23.456 1.00 82.75 111 VAL A C 1
ATOM 894 O O . VAL A 1 111 ? -11.476 -5.403 24.110 1.00 82.75 111 VAL A O 1
ATOM 897 N N . LEU A 1 112 ? -9.595 -4.187 23.882 1.00 82.81 112 LEU A N 1
ATOM 898 C CA . LEU A 1 112 ? -9.637 -3.562 25.210 1.00 82.81 112 LEU A CA 1
ATOM 899 C C . LEU A 1 112 ? -10.863 -2.658 25.418 1.00 82.81 112 LEU A C 1
ATOM 901 O O . LEU A 1 112 ? -11.416 -2.617 26.514 1.00 82.81 112 LEU A O 1
ATOM 905 N N . ASP A 1 113 ? -11.309 -1.962 24.371 1.00 79.81 113 ASP A N 1
ATOM 906 C CA . ASP A 1 113 ? -12.491 -1.093 24.430 1.00 79.81 113 ASP A CA 1
ATOM 907 C C . ASP A 1 113 ? -13.819 -1.886 24.470 1.00 79.81 113 ASP A C 1
ATOM 909 O O . ASP A 1 113 ? -14.864 -1.342 24.835 1.00 79.81 113 ASP A O 1
ATOM 913 N N . SER A 1 114 ? -13.808 -3.177 24.116 1.00 75.88 114 SER A N 1
ATOM 914 C CA . SER A 1 114 ? -15.004 -4.032 24.062 1.00 75.88 114 SER A CA 1
ATOM 915 C C . SER A 1 114 ? -15.330 -4.629 25.440 1.00 75.88 114 SER A C 1
ATOM 917 O O . SER A 1 114 ? -15.049 -5.798 25.694 1.00 75.88 114 SER A O 1
ATOM 919 N N . ARG A 1 115 ? -15.935 -3.832 26.334 1.00 64.94 115 ARG A N 1
ATOM 920 C CA . ARG A 1 115 ? -16.273 -4.254 27.713 1.00 64.94 115 ARG A CA 1
ATOM 921 C C . ARG A 1 115 ? -17.298 -5.401 27.814 1.00 64.94 115 ARG A C 1
ATOM 923 O O . ARG A 1 115 ? -17.178 -6.201 28.731 1.00 64.94 115 ARG A O 1
ATOM 930 N N . ASP A 1 116 ? -18.225 -5.530 26.860 1.00 66.19 116 ASP A N 1
ATOM 931 C CA . ASP A 1 116 ? -19.307 -6.543 26.865 1.00 66.19 116 ASP A CA 1
ATOM 932 C C . ASP A 1 116 ? -19.042 -7.756 25.946 1.00 66.19 116 ASP A C 1
ATOM 934 O O . ASP A 1 116 ? -19.951 -8.493 25.561 1.00 66.19 116 ASP A O 1
ATOM 938 N N . GLY A 1 117 ? -17.780 -7.981 25.575 1.00 71.44 117 GLY A N 1
ATOM 939 C CA . GLY A 1 117 ? -17.379 -9.084 24.703 1.00 71.44 117 GLY A CA 1
ATOM 940 C C . GLY A 1 117 ? -17.266 -8.695 23.227 1.00 71.44 117 GLY A C 1
ATOM 941 O O . GLY A 1 117 ? -17.927 -7.798 22.703 1.00 71.44 117 GLY A O 1
ATOM 942 N N . ILE A 1 118 ? -16.358 -9.375 22.529 1.00 78.31 118 ILE A N 1
ATOM 943 C CA . ILE A 1 118 ? -16.010 -9.058 21.143 1.00 78.31 118 ILE A CA 1
ATOM 944 C C . ILE A 1 118 ? -16.974 -9.765 20.193 1.00 78.31 118 ILE A C 1
ATOM 946 O O . ILE A 1 118 ? -17.029 -10.994 20.138 1.00 78.31 118 ILE A O 1
ATOM 950 N N . ASN A 1 119 ? -17.669 -9.002 19.348 1.00 80.00 119 ASN A N 1
ATOM 951 C CA . ASN A 1 119 ? -18.415 -9.580 18.232 1.00 80.00 119 ASN A CA 1
ATOM 952 C C . ASN A 1 119 ? -17.459 -9.969 17.086 1.00 80.00 119 ASN A C 1
ATOM 954 O O . ASN A 1 119 ? -17.215 -9.203 16.146 1.00 80.00 119 ASN A O 1
ATOM 958 N N . TRP A 1 120 ? -16.912 -11.184 17.175 1.00 80.88 120 TRP A N 1
ATOM 959 C CA . TRP A 1 120 ? -15.991 -11.757 16.191 1.00 80.88 120 TRP A CA 1
ATOM 960 C C . TRP A 1 120 ? -16.581 -11.780 14.777 1.00 80.88 120 TRP A C 1
ATOM 962 O O . TRP A 1 120 ? -15.882 -11.461 13.815 1.00 80.88 120 TRP A O 1
ATOM 972 N N . LYS A 1 121 ? -17.885 -12.065 14.639 1.00 82.75 121 LYS A N 1
ATOM 973 C CA . LYS A 1 121 ? -18.560 -12.114 13.331 1.00 82.75 121 LYS A CA 1
ATOM 974 C C . LYS A 1 121 ? -18.456 -10.771 12.611 1.00 82.75 121 L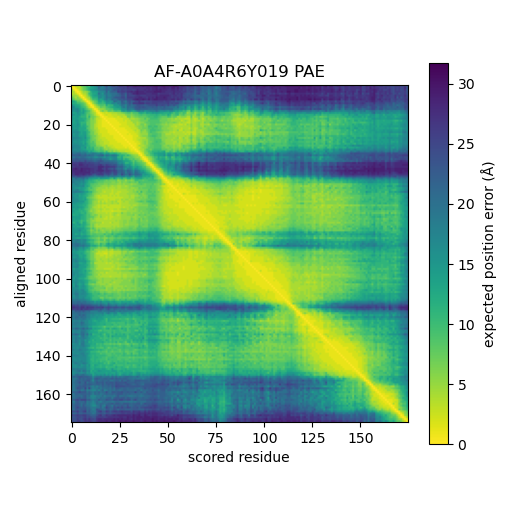YS A C 1
ATOM 976 O O . LYS A 1 121 ? -18.004 -10.718 11.470 1.00 82.75 121 LYS A O 1
ATOM 981 N N . THR A 1 122 ? -18.780 -9.674 13.291 1.00 80.62 122 THR A N 1
ATOM 982 C CA . THR A 1 122 ? -18.715 -8.327 12.701 1.00 80.62 122 THR A CA 1
ATOM 983 C C . THR A 1 122 ? -17.285 -7.937 12.314 1.00 80.62 122 THR A C 1
ATOM 985 O O . THR A 1 122 ? -17.070 -7.305 11.275 1.00 80.62 122 THR A O 1
ATOM 988 N N . LEU A 1 123 ? -16.283 -8.344 13.103 1.00 79.44 123 LEU A N 1
ATOM 989 C CA . LEU A 1 123 ? -14.874 -8.095 12.790 1.00 79.44 123 LEU A CA 1
ATOM 990 C C . LEU A 1 123 ? -14.423 -8.808 11.513 1.00 79.44 123 LEU A C 1
ATOM 992 O O . LEU A 1 123 ? -13.883 -8.149 10.620 1.00 79.44 123 LEU A O 1
ATOM 996 N N . TYR A 1 124 ? -14.669 -10.113 11.395 1.00 83.81 124 TYR A N 1
ATOM 997 C CA . TYR A 1 124 ? -14.240 -10.888 10.228 1.00 83.81 124 TYR A CA 1
ATOM 998 C C . TYR A 1 124 ? -15.022 -10.510 8.967 1.00 83.81 124 TYR A C 1
ATOM 1000 O O . TYR A 1 124 ? -14.407 -10.253 7.932 1.00 83.81 124 TYR A O 1
ATOM 1008 N N . VAL A 1 125 ? -16.349 -10.358 9.053 1.00 85.94 125 VAL A N 1
ATOM 1009 C CA . VAL A 1 125 ? -17.190 -9.975 7.903 1.00 85.94 125 VAL A CA 1
ATOM 1010 C C . VAL A 1 125 ? -16.766 -8.622 7.326 1.00 85.94 125 VAL A C 1
ATOM 1012 O O . VAL A 1 125 ? -16.687 -8.462 6.108 1.00 85.94 125 VAL A O 1
ATOM 1015 N N . SER A 1 126 ? -16.408 -7.653 8.178 1.00 79.88 126 SER A N 1
ATOM 1016 C CA . SER A 1 126 ? -15.931 -6.345 7.710 1.00 79.88 126 SER A CA 1
ATOM 1017 C C . SER A 1 126 ? -14.637 -6.431 6.891 1.00 79.88 126 SER A C 1
ATOM 1019 O O . SER A 1 126 ? -14.463 -5.666 5.940 1.00 79.88 126 SER A O 1
ATOM 1021 N N . ARG A 1 127 ? -13.743 -7.370 7.230 1.00 84.06 127 ARG A N 1
ATOM 1022 C CA . ARG A 1 127 ? -12.475 -7.595 6.524 1.00 84.06 127 ARG A CA 1
ATOM 1023 C C . ARG A 1 127 ? -12.709 -8.318 5.206 1.00 84.06 127 ARG A C 1
ATOM 1025 O O . ARG A 1 127 ? -12.216 -7.862 4.179 1.00 84.06 127 ARG A O 1
ATOM 1032 N N . VAL A 1 128 ? -13.527 -9.370 5.225 1.00 86.75 128 VAL A N 1
ATOM 1033 C CA . VAL A 1 128 ? -13.914 -10.122 4.024 1.00 86.75 128 VAL A CA 1
ATOM 1034 C C . VAL A 1 128 ? -14.559 -9.186 3.003 1.00 86.75 128 VAL A C 1
ATOM 1036 O O . VAL A 1 128 ? -14.097 -9.119 1.871 1.00 86.75 128 VAL A O 1
ATOM 1039 N N . ARG A 1 129 ? -15.529 -8.355 3.409 1.00 83.81 129 ARG A N 1
ATOM 1040 C CA . ARG A 1 129 ? -16.195 -7.408 2.499 1.00 83.81 129 ARG A CA 1
ATOM 1041 C C . ARG A 1 129 ? -15.252 -6.353 1.904 1.00 83.81 129 ARG A C 1
ATOM 1043 O O . ARG A 1 129 ? -15.557 -5.808 0.854 1.00 83.81 129 ARG A O 1
ATOM 1050 N N . ARG A 1 130 ? -14.130 -6.036 2.560 1.00 79.44 130 ARG A N 1
ATOM 1051 C CA . ARG A 1 130 ? -13.135 -5.078 2.042 1.00 79.44 130 ARG A CA 1
ATOM 1052 C C . ARG A 1 130 ? -12.122 -5.731 1.099 1.00 79.44 130 ARG A C 1
ATOM 1054 O O . ARG A 1 130 ? -11.763 -5.119 0.103 1.00 79.44 130 ARG A O 1
ATOM 1061 N N . ILE A 1 131 ? -11.661 -6.943 1.411 1.00 85.06 131 ILE A N 1
ATOM 1062 C CA . ILE A 1 131 ? -10.596 -7.627 0.658 1.00 85.06 131 ILE A CA 1
ATOM 1063 C C . ILE A 1 131 ? -11.168 -8.385 -0.546 1.00 85.06 131 ILE A C 1
ATOM 1065 O O . ILE A 1 131 ? -10.594 -8.327 -1.629 1.00 85.06 131 ILE A O 1
ATOM 1069 N N . MET A 1 132 ? -12.318 -9.048 -0.383 1.00 86.75 132 MET A N 1
ATOM 1070 C CA . MET A 1 132 ? -12.902 -9.905 -1.422 1.00 86.75 132 MET A CA 1
ATOM 1071 C C . MET A 1 132 ? -13.225 -9.188 -2.737 1.00 86.75 132 MET A C 1
ATOM 1073 O O . MET A 1 132 ? -12.909 -9.762 -3.775 1.00 86.75 132 MET A O 1
ATOM 1077 N N . PRO A 1 133 ? -13.794 -7.963 -2.758 1.00 87.00 133 PRO A N 1
ATOM 1078 C CA . PRO A 1 133 ? -14.104 -7.298 -4.024 1.00 87.00 133 PRO A CA 1
ATOM 1079 C C . PRO A 1 133 ? -12.843 -7.030 -4.849 1.00 87.00 133 PRO A C 1
ATOM 1081 O O . PRO A 1 133 ? -12.795 -7.346 -6.032 1.00 87.00 133 PRO A O 1
ATOM 1084 N N . MET A 1 134 ? -11.796 -6.512 -4.201 1.00 86.00 134 MET A N 1
ATOM 1085 C CA . MET A 1 134 ? -10.518 -6.238 -4.860 1.00 86.00 134 MET A CA 1
ATOM 1086 C C . MET A 1 134 ? -9.808 -7.524 -5.284 1.00 86.00 134 MET A C 1
ATOM 1088 O O . MET A 1 134 ? -9.235 -7.577 -6.370 1.00 86.00 134 MET A O 1
ATOM 1092 N N . TYR A 1 135 ? -9.881 -8.571 -4.459 1.00 87.81 135 TYR A N 1
ATOM 1093 C CA . TYR A 1 135 ? -9.318 -9.874 -4.790 1.00 87.81 135 TYR A CA 1
ATOM 1094 C C . TYR A 1 135 ? -9.993 -10.483 -6.025 1.00 87.81 135 TYR A C 1
ATOM 1096 O O . TYR A 1 135 ? -9.302 -10.842 -6.976 1.00 87.81 135 TYR A O 1
ATOM 1104 N N . LEU A 1 136 ? -11.329 -10.514 -6.069 1.00 91.19 136 LEU A N 1
ATOM 1105 C CA . LEU A 1 136 ? -12.071 -11.044 -7.213 1.00 91.19 136 LEU A CA 1
ATOM 1106 C C . LEU A 1 136 ? -11.721 -10.299 -8.507 1.00 91.19 136 LEU A C 1
ATOM 1108 O O . LEU A 1 136 ? -11.432 -10.934 -9.517 1.00 91.19 136 LEU A O 1
ATOM 1112 N N . VAL A 1 137 ? -11.676 -8.964 -8.462 1.00 92.31 137 VAL A N 1
ATOM 1113 C CA . VAL A 1 137 ? -11.285 -8.142 -9.617 1.00 92.31 137 VAL A CA 1
ATOM 1114 C C . VAL A 1 137 ? -9.868 -8.486 -10.083 1.00 92.31 137 VAL A C 1
ATOM 1116 O O . VAL A 1 137 ? -9.661 -8.701 -11.274 1.00 92.31 137 VAL A O 1
ATOM 1119 N N . S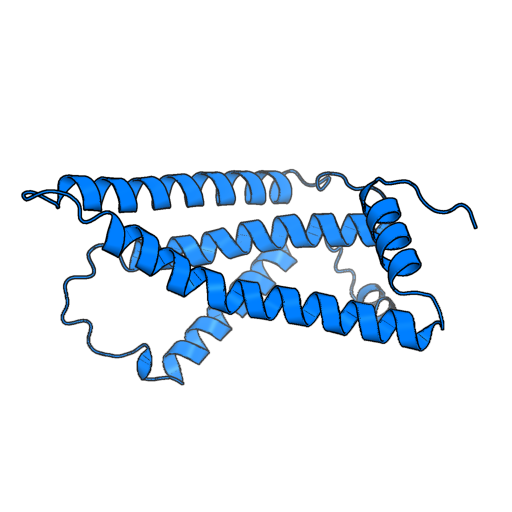ER A 1 138 ? -8.900 -8.604 -9.168 1.00 89.19 138 SER A N 1
ATOM 1120 C CA . SER A 1 138 ? -7.523 -8.964 -9.538 1.00 89.19 138 SER A CA 1
ATOM 1121 C C . SER A 1 138 ? -7.416 -10.347 -10.189 1.00 89.19 138 SER A C 1
ATOM 1123 O O . SER A 1 138 ? -6.738 -10.487 -11.204 1.00 89.19 138 SER A O 1
ATOM 1125 N N . VAL A 1 139 ? -8.132 -11.348 -9.668 1.00 90.56 139 VAL A N 1
ATOM 1126 C CA . VAL A 1 139 ? -8.156 -12.708 -10.229 1.00 90.56 139 VAL A CA 1
ATOM 1127 C C . VAL A 1 139 ? -8.761 -12.708 -11.630 1.00 90.56 139 VAL A C 1
ATOM 1129 O O . VAL A 1 139 ? -8.193 -13.305 -12.541 1.00 90.56 139 VAL A O 1
ATOM 1132 N N . VAL A 1 140 ? -9.868 -11.988 -11.830 1.00 93.06 140 VAL A N 1
ATOM 1133 C CA . VAL A 1 140 ? -10.492 -11.845 -13.152 1.00 93.06 140 VAL A CA 1
ATOM 1134 C C . VAL A 1 140 ? -9.529 -11.190 -14.140 1.00 93.06 140 VAL A C 1
ATOM 1136 O O . VAL A 1 140 ? -9.378 -11.690 -15.250 1.00 93.06 140 VAL A O 1
ATOM 1139 N N . ILE A 1 141 ? -8.832 -10.121 -13.742 1.00 91.69 141 ILE A N 1
ATOM 1140 C CA . ILE A 1 141 ? -7.847 -9.450 -14.603 1.00 91.69 141 ILE A CA 1
ATOM 1141 C C . ILE A 1 141 ? -6.729 -10.414 -15.011 1.00 91.69 141 ILE A C 1
ATOM 1143 O O . ILE A 1 141 ? -6.392 -10.478 -16.191 1.00 91.69 141 ILE A O 1
ATOM 1147 N N . VAL A 1 142 ? -6.179 -11.186 -14.069 1.00 87.06 142 VAL A N 1
ATOM 1148 C CA . VAL A 1 142 ? -5.114 -12.160 -14.361 1.00 87.06 142 VAL A CA 1
ATOM 1149 C C . VAL A 1 142 ? -5.603 -13.246 -15.320 1.00 87.06 142 VAL A C 1
ATOM 1151 O O . VAL A 1 142 ? -4.901 -13.573 -16.277 1.00 87.06 142 VAL A O 1
ATOM 1154 N N . ILE A 1 143 ? -6.815 -13.770 -15.118 1.00 87.12 143 ILE A N 1
ATOM 1155 C CA . ILE A 1 143 ? -7.416 -14.779 -16.003 1.00 87.12 143 ILE A CA 1
ATOM 1156 C C . ILE A 1 143 ? -7.615 -14.217 -17.412 1.00 87.12 143 ILE A C 1
ATOM 1158 O O . ILE A 1 143 ? -7.195 -14.842 -18.382 1.00 87.12 143 ILE A O 1
ATOM 1162 N N . VAL A 1 144 ? -8.212 -13.028 -17.532 1.00 89.25 144 VAL A N 1
ATOM 1163 C CA . VAL A 1 144 ? -8.444 -12.373 -18.827 1.00 89.25 144 VAL A CA 1
ATOM 1164 C C . VAL A 1 144 ? -7.122 -12.109 -19.540 1.00 89.25 144 VAL A C 1
ATOM 1166 O O . VAL A 1 144 ? -6.992 -12.430 -20.716 1.00 89.25 144 VAL A O 1
ATOM 1169 N N . PHE A 1 145 ? -6.123 -11.583 -18.833 1.00 86.62 145 PHE A N 1
ATOM 1170 C CA . PHE A 1 145 ? -4.806 -11.321 -19.405 1.00 86.62 145 PHE A CA 1
ATOM 1171 C C . PHE A 1 145 ? -4.144 -12.607 -19.918 1.00 86.62 145 PHE A C 1
ATOM 1173 O O . PHE A 1 145 ? -3.652 -12.644 -21.043 1.00 86.62 145 PHE A O 1
ATOM 1180 N N . THR A 1 146 ? -4.212 -13.687 -19.136 1.00 82.19 146 THR A N 1
ATOM 1181 C CA . THR A 1 146 ? -3.667 -14.999 -19.522 1.00 82.19 146 THR A CA 1
ATOM 1182 C C . THR A 1 146 ? -4.391 -15.577 -20.741 1.00 82.19 146 THR A C 1
ATOM 1184 O O . THR A 1 146 ? -3.745 -16.090 -21.650 1.00 82.19 146 THR A O 1
ATOM 1187 N N . LEU A 1 147 ? -5.721 -15.453 -20.804 1.00 84.88 147 LEU A N 1
ATOM 1188 C CA . LEU A 1 147 ? -6.524 -15.900 -21.947 1.00 84.88 147 LEU A CA 1
ATOM 1189 C C . LEU A 1 147 ? -6.197 -15.126 -23.228 1.00 84.88 147 LEU A C 1
ATOM 1191 O O . LEU A 1 147 ? -6.077 -15.733 -24.290 1.00 84.88 147 LEU A O 1
ATOM 1195 N N . VAL A 1 148 ? -6.033 -13.803 -23.135 1.00 86.12 148 VAL A N 1
ATOM 1196 C CA . VAL A 1 148 ? -5.668 -12.956 -24.281 1.00 86.12 148 VAL A CA 1
ATOM 1197 C C . VAL A 1 148 ? -4.295 -13.345 -24.830 1.00 86.12 148 VAL A C 1
ATOM 1199 O O . VAL A 1 148 ? -4.143 -13.476 -26.043 1.00 86.12 148 VAL A O 1
ATOM 1202 N N . LEU A 1 149 ? -3.315 -13.582 -23.952 1.00 81.38 149 LEU A N 1
ATOM 1203 C CA . LEU A 1 149 ? -1.982 -14.028 -24.362 1.00 81.38 149 LEU A CA 1
ATOM 1204 C C . LEU A 1 149 ? -2.017 -15.418 -25.011 1.00 81.38 149 LEU A C 1
ATOM 1206 O O . LEU A 1 149 ? -1.474 -15.591 -26.101 1.00 81.38 149 LEU A O 1
ATOM 1210 N N . ALA A 1 150 ? -2.718 -16.379 -24.402 1.00 80.12 150 ALA A N 1
ATOM 1211 C CA . ALA A 1 150 ? -2.858 -17.732 -24.943 1.00 80.12 150 ALA A CA 1
ATOM 1212 C C . ALA A 1 150 ? -3.528 -17.740 -26.329 1.00 80.12 150 ALA A C 1
ATOM 1214 O O . ALA A 1 150 ? -3.067 -18.430 -27.237 1.00 80.12 150 ALA A O 1
ATOM 1215 N N . TYR A 1 151 ? -4.569 -16.918 -26.519 1.00 80.94 151 TYR A N 1
ATOM 1216 C CA . TYR A 1 151 ? -5.217 -16.740 -27.819 1.00 80.94 151 TYR A CA 1
ATOM 1217 C C . TYR A 1 151 ? -4.264 -16.139 -28.859 1.00 80.94 151 TYR A C 1
ATOM 1219 O O . TYR A 1 151 ? -4.230 -16.600 -29.996 1.00 80.94 151 TYR A O 1
ATOM 1227 N N . SER A 1 152 ? -3.466 -15.134 -28.478 1.00 75.94 152 SER A N 1
ATOM 1228 C CA . SER A 1 152 ? -2.551 -14.465 -29.410 1.00 75.94 152 SER A CA 1
ATOM 1229 C C . SER A 1 152 ? -1.436 -15.372 -29.939 1.00 75.94 152 SER A C 1
ATOM 1231 O O . SER A 1 152 ? -1.000 -15.199 -31.074 1.00 75.94 152 SER A O 1
ATOM 1233 N N . GLU A 1 153 ? -1.008 -16.358 -29.149 1.00 72.25 153 GLU A N 1
ATOM 1234 C CA . GLU A 1 153 ? 0.081 -17.27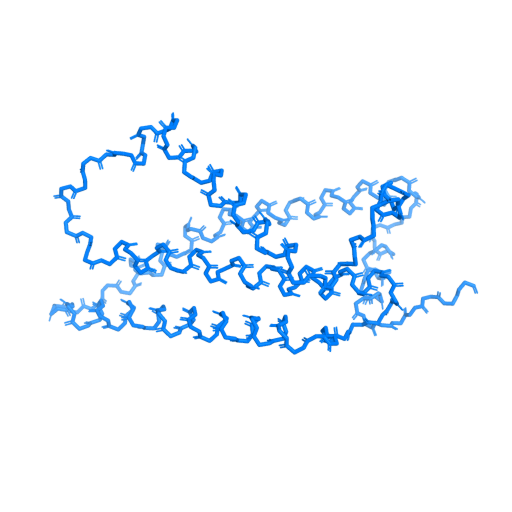3 -29.504 1.00 72.25 153 GLU A CA 1
ATOM 1235 C C . GLU A 1 153 ? -0.412 -18.668 -29.951 1.00 72.25 153 GLU A C 1
ATOM 1237 O O . GLU A 1 153 ? 0.406 -19.544 -30.222 1.00 72.25 153 GLU A O 1
ATOM 1242 N N . ASN A 1 154 ? -1.733 -18.891 -30.0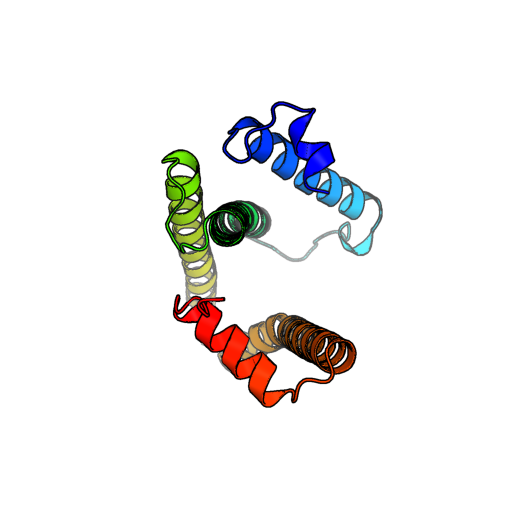68 1.00 68.94 154 ASN A N 1
ATOM 1243 C CA . ASN A 1 154 ? -2.347 -20.199 -30.378 1.00 68.94 154 ASN A CA 1
ATOM 1244 C C . ASN A 1 154 ? -1.859 -21.351 -29.472 1.00 68.94 154 ASN A C 1
ATOM 1246 O O . ASN A 1 154 ? -1.847 -22.518 -29.871 1.00 68.94 154 ASN A O 1
ATOM 1250 N N . VAL A 1 155 ? -1.461 -21.037 -28.241 1.00 69.25 155 VAL A N 1
ATOM 1251 C CA . VAL A 1 155 ? -1.007 -22.020 -27.251 1.00 69.25 155 VAL A CA 1
ATOM 1252 C C . VAL A 1 155 ? -2.154 -22.388 -26.324 1.00 69.25 155 VAL A C 1
ATOM 1254 O O . VAL A 1 155 ? -2.989 -21.559 -25.962 1.00 69.25 155 VAL A O 1
ATOM 1257 N N . ALA A 1 156 ? -2.194 -23.654 -25.909 1.00 72.75 156 ALA A N 1
ATOM 1258 C CA . ALA A 1 156 ? -3.161 -24.097 -24.918 1.00 72.75 156 ALA A CA 1
ATOM 1259 C C . ALA A 1 156 ? -2.942 -23.331 -23.603 1.00 72.75 156 ALA A C 1
ATOM 1261 O O . ALA A 1 156 ? -1.809 -23.175 -23.143 1.00 72.75 156 ALA A O 1
ATOM 1262 N N . LEU A 1 157 ? -4.031 -22.923 -22.948 1.00 68.62 157 LEU A N 1
ATOM 1263 C CA . LEU A 1 157 ? -3.980 -22.222 -21.659 1.00 68.62 157 LEU A CA 1
ATOM 1264 C C . LEU A 1 157 ? -3.131 -22.976 -20.622 1.00 68.62 157 LEU A C 1
ATOM 1266 O O . LEU A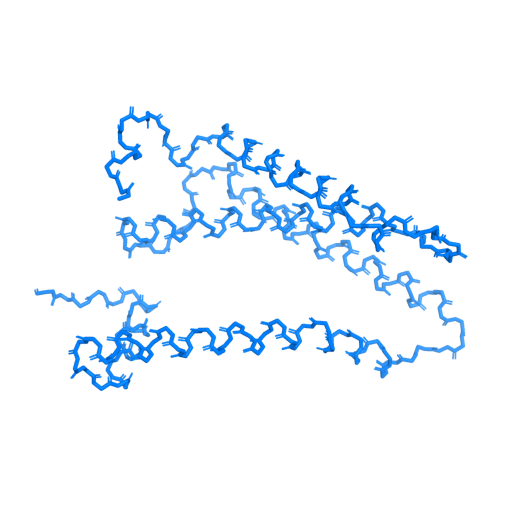 1 157 ? -2.420 -22.364 -19.832 1.00 68.62 157 LEU A O 1
ATOM 1270 N N . PHE A 1 158 ? -3.149 -24.310 -20.677 1.00 67.19 158 PHE A N 1
ATOM 1271 C CA . PHE A 1 158 ? -2.347 -25.169 -19.813 1.00 67.19 158 PHE A CA 1
ATOM 1272 C C . PHE A 1 158 ? -0.833 -24.970 -20.016 1.00 67.19 158 PHE A C 1
ATOM 1274 O O . PHE A 1 158 ? -0.105 -24.857 -19.037 1.00 67.19 158 PHE A O 1
ATOM 1281 N N . SER A 1 159 ? -0.350 -24.817 -21.258 1.00 64.94 159 SER A N 1
ATOM 1282 C CA . SER A 1 159 ? 1.075 -24.549 -21.518 1.00 64.94 159 SER A CA 1
ATOM 1283 C C . SER A 1 159 ? 1.517 -23.147 -21.091 1.00 64.94 159 SER A C 1
ATOM 1285 O O . SER A 1 159 ? 2.666 -22.972 -20.701 1.00 64.94 159 SER A O 1
ATOM 1287 N N . THR A 1 160 ? 0.616 -22.159 -21.110 1.00 68.12 160 THR A N 1
ATOM 1288 C CA . THR A 1 160 ? 0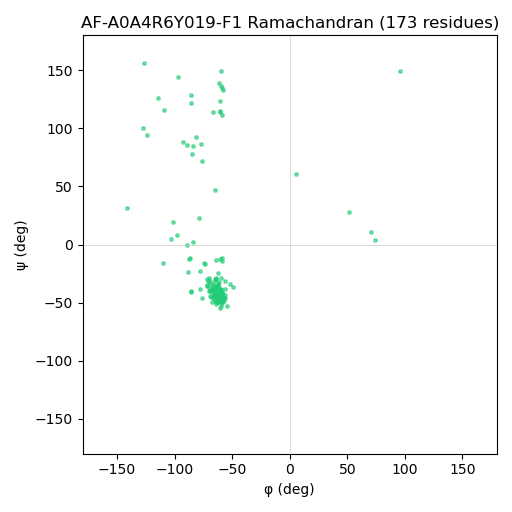.893 -20.803 -20.603 1.00 68.12 160 THR A CA 1
ATOM 1289 C C . THR A 1 160 ? 0.973 -20.778 -19.076 1.00 68.12 160 THR A C 1
ATOM 1291 O O . THR A 1 160 ? 1.784 -20.055 -18.503 1.00 68.12 160 THR A O 1
ATOM 1294 N N . VAL A 1 161 ? 0.151 -21.583 -18.398 1.00 69.25 161 VAL A N 1
ATOM 1295 C CA . VAL A 1 161 ? 0.239 -21.741 -16.942 1.00 69.25 161 VAL A CA 1
ATOM 1296 C C . VAL A 1 161 ? 1.531 -22.464 -16.566 1.00 69.25 161 VAL A C 1
ATOM 1298 O O . VAL A 1 161 ? 2.237 -21.985 -15.688 1.00 69.25 161 VAL A O 1
ATOM 1301 N N . GLU A 1 162 ? 1.893 -23.545 -17.260 1.00 69.56 162 GLU A N 1
ATOM 1302 C CA . GLU A 1 162 ? 3.158 -24.261 -17.034 1.00 69.56 162 GLU A CA 1
ATOM 1303 C C . GLU A 1 162 ? 4.387 -23.394 -17.343 1.00 69.56 162 GLU A C 1
ATOM 1305 O O . GLU A 1 162 ? 5.364 -23.429 -16.599 1.00 69.56 162 GLU A O 1
ATOM 1310 N N . SER A 1 163 ? 4.350 -22.555 -18.386 1.00 66.94 163 SER A N 1
ATOM 1311 C CA . SER A 1 163 ? 5.448 -21.625 -18.670 1.00 66.94 163 SER A CA 1
ATOM 1312 C C . SER A 1 163 ? 5.563 -20.540 -17.600 1.00 66.94 163 SER A C 1
ATOM 1314 O O . SER A 1 163 ? 6.671 -20.246 -17.161 1.00 66.94 163 SER A O 1
ATOM 1316 N N . PHE A 1 164 ? 4.443 -19.998 -17.113 1.00 66.44 164 PHE A N 1
ATOM 1317 C CA . PHE A 1 164 ? 4.428 -19.037 -16.011 1.00 66.44 164 PHE A CA 1
ATOM 1318 C C . PHE A 1 164 ? 4.905 -19.666 -14.693 1.00 66.44 164 PHE A C 1
ATOM 1320 O O . PHE A 1 164 ? 5.724 -19.076 -13.991 1.00 66.44 164 PHE A O 1
ATOM 1327 N N . VAL A 1 165 ? 4.459 -20.886 -14.378 1.00 70.00 165 VAL A N 1
ATOM 1328 C CA . VAL A 1 165 ? 4.907 -21.658 -13.208 1.00 70.00 165 VAL A CA 1
ATOM 1329 C C . VAL A 1 165 ? 6.396 -21.997 -13.318 1.00 70.00 165 VAL A C 1
ATOM 1331 O O . VAL A 1 165 ? 7.131 -21.797 -12.352 1.00 70.00 165 VAL A O 1
ATOM 1334 N N . GLY A 1 166 ? 6.872 -22.416 -14.492 1.00 64.25 166 GLY A N 1
ATOM 1335 C CA . GLY A 1 166 ? 8.293 -22.636 -14.774 1.00 64.25 166 GLY A CA 1
ATOM 1336 C C . GLY A 1 166 ? 9.128 -21.360 -14.620 1.00 64.25 166 GLY A C 1
ATOM 1337 O O . GLY A 1 166 ? 10.211 -21.394 -14.032 1.00 64.25 166 GLY A O 1
ATOM 1338 N N . MET A 1 167 ? 8.580 -20.212 -15.035 1.00 62.28 167 MET A N 1
ATOM 1339 C CA . MET A 1 167 ? 9.169 -18.887 -14.821 1.00 62.28 167 MET A CA 1
ATOM 1340 C C . MET A 1 167 ? 9.279 -18.569 -13.320 1.00 62.28 167 MET A C 1
ATOM 1342 O O . MET A 1 167 ? 10.342 -18.162 -12.846 1.00 62.28 167 MET A O 1
ATOM 1346 N N . CYS A 1 168 ? 8.223 -18.834 -12.540 1.00 62.09 168 CYS A N 1
ATOM 1347 C CA . CYS A 1 168 ? 8.223 -18.675 -11.081 1.00 62.09 168 CYS A CA 1
ATOM 1348 C C . CYS A 1 168 ? 9.206 -19.617 -10.367 1.00 62.09 168 CYS A C 1
ATOM 1350 O O . CYS A 1 168 ? 9.722 -19.268 -9.308 1.00 62.09 168 CYS A O 1
ATOM 1352 N N . GLN A 1 169 ? 9.489 -20.787 -10.940 1.00 66.44 169 GLN A N 1
ATOM 1353 C CA . GLN A 1 169 ? 10.457 -21.756 -10.417 1.00 66.44 169 GLN A CA 1
ATOM 1354 C C . GLN A 1 169 ? 11.909 -21.451 -10.830 1.00 66.44 169 GLN A C 1
ATOM 1356 O O . GLN A 1 169 ? 12.817 -22.198 -10.470 1.00 66.44 169 GLN A O 1
ATOM 1361 N N . GLY A 1 170 ? 12.155 -20.357 -11.564 1.00 57.91 170 GLY A N 1
ATOM 1362 C CA . GLY A 1 170 ? 13.492 -19.966 -12.023 1.00 57.91 170 GLY A CA 1
ATOM 1363 C C . GLY A 1 170 ? 14.066 -20.879 -13.111 1.00 57.91 170 GLY A C 1
ATOM 1364 O O . GLY A 1 170 ? 15.250 -20.777 -13.435 1.00 57.91 170 GLY A O 1
ATOM 1365 N N . ASN A 1 171 ? 13.246 -21.762 -13.684 1.00 54.94 171 ASN A N 1
ATOM 1366 C CA . ASN A 1 171 ? 13.665 -22.668 -14.738 1.00 54.94 171 ASN A CA 1
ATOM 1367 C C . ASN A 1 171 ? 13.447 -21.962 -16.078 1.00 54.94 171 ASN A C 1
ATOM 1369 O O . ASN A 1 171 ? 12.386 -22.048 -16.693 1.00 54.94 171 ASN A O 1
ATOM 1373 N N . HIS A 1 172 ? 14.443 -21.175 -16.490 1.00 56.00 172 HIS A N 1
ATOM 1374 C CA . HIS A 1 172 ? 14.422 -20.508 -17.788 1.00 56.00 172 HIS A CA 1
ATOM 1375 C C . HIS A 1 172 ? 14.346 -21.570 -18.890 1.00 56.00 172 HIS A C 1
ATOM 1377 O O . HIS A 1 172 ? 15.235 -22.428 -18.945 1.00 56.00 172 HIS A O 1
ATOM 1383 N N . PRO A 1 173 ? 13.340 -21.540 -19.784 1.00 46.25 173 PRO A N 1
ATOM 1384 C CA . PRO A 1 173 ? 13.390 -22.370 -20.972 1.00 46.25 173 PRO A CA 1
ATOM 1385 C C . PRO A 1 173 ? 14.632 -21.952 -21.760 1.00 46.25 173 PRO A C 1
ATOM 1387 O O . PRO A 1 173 ? 14.754 -20.806 -22.201 1.00 46.25 173 PRO A O 1
ATOM 1390 N N . LYS A 1 174 ? 15.592 -22.874 -21.886 1.00 43.97 174 LYS A N 1
ATOM 1391 C CA . LYS A 1 174 ? 16.705 -22.703 -22.816 1.00 43.97 174 LYS A CA 1
ATOM 1392 C C . LYS A 1 174 ? 16.081 -22.606 -24.205 1.00 43.97 174 LYS A C 1
ATOM 1394 O O . LYS A 1 174 ? 15.434 -23.558 -24.638 1.00 43.97 174 LYS A O 1
ATOM 1399 N N . LYS A 1 175 ? 16.201 -21.430 -24.824 1.00 41.19 175 LYS A N 1
ATOM 1400 C CA . LYS A 1 175 ? 15.948 -21.271 -26.257 1.00 41.19 175 LYS A CA 1
ATOM 1401 C C . LYS A 1 175 ? 16.819 -22.237 -27.048 1.00 41.19 175 LYS A C 1
ATOM 1403 O O . LYS A 1 175 ? 17.976 -22.449 -26.614 1.00 41.19 175 LYS A O 1
#

Radius of gyration: 21.27 Å; Cα contacts (8 Å, |Δi|>4): 70; chains: 1; bounding box: 41×43×58 Å

InterPro domains:
  IPR002656 Acyltransferase 3 domain [PF01757] (51-161)